Protein AF-A0A0C1R1Z9-F1 (afdb_monomer_lite)

Foldseek 3Di:
DFKWFKWKDFDDPPGDIDGDDIDDDDDDDPCPPPHPPAAAQAQDWDWDDDVQWTKIWGAHPSNQKIKMWIGHHPGDIMIMITGTD

Organism: NCBI:txid1479485

Structure (mmCIF, N/CA/C/O backbone):
data_AF-A0A0C1R1Z9-F1
#
_entry.id   AF-A0A0C1R1Z9-F1
#
loop_
_atom_site.group_PDB
_atom_site.id
_atom_site.type_symbol
_atom_site.label_atom_id
_atom_site.label_alt_id
_atom_site.label_comp_id
_atom_site.label_asym_id
_atom_site.label_entity_id
_atom_site.label_seq_id
_atom_site.pdbx_PDB_ins_code
_atom_site.Cartn_x
_atom_site.Cartn_y
_atom_site.Cartn_z
_atom_site.occupancy
_atom_site.B_iso_or_equiv
_atom_site.auth_seq_id
_atom_site.auth_comp_id
_atom_site.auth_asym_id
_atom_site.auth_atom_id
_atom_site.pdbx_PDB_model_num
ATOM 1 N N . MET A 1 1 ? -10.518 -9.655 5.063 1.00 71.38 1 MET A N 1
ATOM 2 C CA . MET A 1 1 ? -10.220 -9.302 3.657 1.00 71.38 1 MET A CA 1
ATOM 3 C C . MET A 1 1 ? -10.638 -7.862 3.482 1.00 71.38 1 MET A C 1
ATOM 5 O O . MET A 1 1 ? -11.757 -7.546 3.863 1.00 71.38 1 MET A O 1
ATOM 9 N N . THR A 1 2 ? -9.746 -7.018 2.972 1.00 77.31 2 THR A N 1
ATOM 10 C CA . THR A 1 2 ? -9.979 -5.572 2.863 1.00 77.31 2 THR A CA 1
ATOM 11 C C . THR A 1 2 ? -9.763 -5.135 1.422 1.00 77.31 2 THR A C 1
ATOM 13 O O . THR A 1 2 ? -8.760 -5.518 0.815 1.00 77.31 2 THR A O 1
ATOM 16 N N . THR A 1 3 ? -10.696 -4.354 0.879 1.00 84.12 3 THR A N 1
ATOM 17 C CA . THR A 1 3 ? -10.666 -3.885 -0.511 1.00 84.12 3 THR A CA 1
ATOM 18 C C . THR A 1 3 ? -10.426 -2.384 -0.546 1.00 84.12 3 THR A C 1
ATOM 20 O O . THR A 1 3 ? -11.041 -1.630 0.204 1.00 84.12 3 THR A O 1
ATOM 23 N N . TYR A 1 4 ? -9.530 -1.961 -1.430 1.00 83.94 4 TYR A N 1
ATOM 24 C CA . TYR A 1 4 ? -9.179 -0.565 -1.631 1.00 83.94 4 TYR A CA 1
ATOM 25 C C . TYR A 1 4 ? -9.457 -0.146 -3.069 1.00 83.94 4 TYR A C 1
ATOM 27 O O . TYR A 1 4 ? -8.947 -0.773 -4.003 1.00 83.94 4 TYR A O 1
ATOM 35 N N . SER A 1 5 ? -10.165 0.973 -3.237 1.00 91.06 5 SER A N 1
ATOM 36 C CA . SER A 1 5 ? -10.224 1.654 -4.531 1.00 91.06 5 SER A CA 1
ATOM 37 C C . SER A 1 5 ? -8.846 2.238 -4.826 1.00 91.06 5 SER A C 1
ATOM 39 O O . SER A 1 5 ? -8.337 3.045 -4.041 1.00 91.06 5 SER A O 1
ATOM 41 N N . SER A 1 6 ? -8.236 1.835 -5.941 1.00 88.25 6 SER A N 1
ATOM 42 C CA . SER A 1 6 ? -6.831 2.137 -6.218 1.00 88.25 6 SER A CA 1
ATOM 43 C C . SER A 1 6 ? -6.622 3.076 -7.409 1.00 88.25 6 SER A C 1
ATOM 45 O O . SER A 1 6 ? -7.464 3.221 -8.303 1.00 88.25 6 SER A O 1
ATOM 47 N N . GLN A 1 7 ? -5.480 3.762 -7.385 1.00 94.38 7 GLN A N 1
ATOM 48 C CA . GLN A 1 7 ? -4.981 4.566 -8.491 1.00 94.38 7 GLN A CA 1
ATOM 49 C C . GLN A 1 7 ? -3.528 4.200 -8.795 1.00 94.38 7 GLN A C 1
ATOM 51 O O . GLN A 1 7 ? -2.762 3.874 -7.883 1.00 94.38 7 GLN A O 1
ATOM 56 N N . ILE A 1 8 ? -3.149 4.322 -10.067 1.00 92.75 8 ILE A N 1
ATOM 57 C CA . ILE A 1 8 ? -1.814 4.023 -10.593 1.00 92.75 8 ILE A CA 1
ATOM 58 C C . ILE A 1 8 ? -1.171 5.269 -11.217 1.00 92.75 8 ILE A C 1
ATOM 60 O O . ILE A 1 8 ? -1.843 6.073 -11.870 1.00 92.75 8 ILE A O 1
ATOM 64 N N . GLN A 1 9 ? 0.143 5.411 -11.036 1.00 93.50 9 GLN A N 1
ATOM 65 C CA . GLN A 1 9 ? 0.974 6.419 -11.699 1.00 93.50 9 GLN A CA 1
ATOM 66 C C . GLN A 1 9 ? 2.161 5.738 -12.393 1.00 93.50 9 GLN A C 1
ATOM 68 O O . GLN A 1 9 ? 2.893 4.957 -11.778 1.00 93.50 9 GLN A O 1
ATOM 73 N N . PHE A 1 10 ? 2.373 6.051 -13.672 1.00 88.12 10 PHE A N 1
ATOM 74 C CA . PHE A 1 10 ? 3.480 5.541 -14.482 1.00 88.12 10 PHE A CA 1
ATOM 75 C C . PHE A 1 10 ? 4.027 6.636 -15.410 1.00 88.12 10 PHE A C 1
ATOM 77 O O . PHE A 1 10 ? 3.291 7.521 -15.833 1.00 88.12 10 PHE A O 1
ATOM 84 N N . GLY A 1 11 ? 5.320 6.565 -15.744 1.00 83.69 11 GLY A N 1
ATOM 85 C CA . GLY A 1 11 ? 5.981 7.525 -16.643 1.00 83.69 11 GLY A CA 1
ATOM 86 C C . GLY A 1 11 ? 6.696 8.699 -15.959 1.00 83.69 11 GLY A C 1
ATOM 87 O O . GLY A 1 11 ? 7.225 9.554 -16.657 1.00 83.69 11 GLY A O 1
ATOM 88 N N . GLY A 1 12 ? 6.754 8.732 -14.624 1.00 76.81 12 GLY A N 1
ATOM 89 C CA . GLY A 1 12 ? 7.423 9.782 -13.845 1.00 76.81 12 GLY A CA 1
ATOM 90 C C . GLY A 1 12 ? 6.551 10.291 -12.696 1.00 76.81 12 GLY A C 1
ATOM 91 O O . GLY A 1 12 ? 5.358 9.994 -12.648 1.00 76.81 12 GLY A O 1
ATOM 92 N N . LEU A 1 13 ? 7.147 11.042 -11.764 1.00 77.00 13 LEU A N 1
ATOM 93 C CA . LEU A 1 13 ? 6.451 11.550 -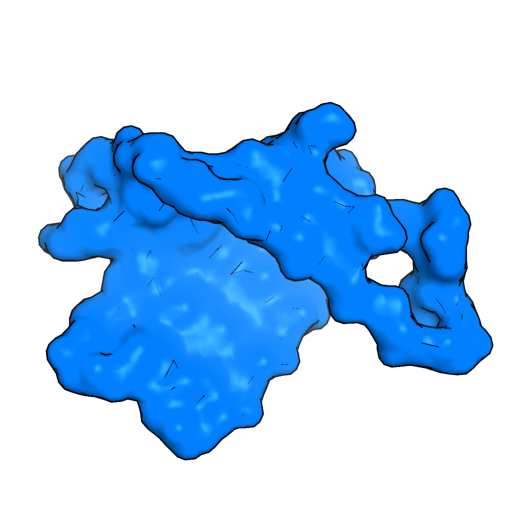10.571 1.00 77.00 13 LEU A CA 1
ATOM 94 C C . LEU A 1 13 ? 5.502 12.723 -10.872 1.00 77.00 13 LEU A C 1
ATOM 96 O O . LEU A 1 13 ? 4.567 12.945 -10.107 1.00 77.00 13 LEU A O 1
ATOM 100 N N . ASP A 1 14 ? 5.695 13.406 -12.003 1.00 86.69 14 ASP A N 1
ATOM 101 C CA . ASP A 1 14 ? 4.897 14.569 -12.425 1.00 86.69 14 ASP A CA 1
ATOM 102 C C . ASP A 1 14 ? 3.692 14.194 -13.310 1.00 86.69 14 ASP A C 1
ATOM 104 O O . ASP A 1 14 ? 3.016 15.055 -13.872 1.00 86.69 14 ASP A O 1
ATOM 108 N N . VAL A 1 15 ? 3.414 12.895 -13.464 1.00 89.44 15 VAL A N 1
ATOM 109 C CA . VAL A 1 15 ? 2.296 12.388 -14.274 1.00 89.44 15 VAL A CA 1
ATOM 110 C C . VAL A 1 15 ? 1.026 12.276 -13.421 1.00 89.44 15 VAL A C 1
ATOM 112 O O . VAL A 1 15 ? 1.087 11.985 -12.228 1.00 89.44 15 VAL A O 1
ATOM 115 N N . LEU A 1 16 ? -0.149 12.482 -14.024 1.00 92.50 16 LEU A N 1
ATOM 116 C CA . LEU A 1 16 ? -1.441 12.312 -13.350 1.00 92.50 16 LEU A CA 1
ATOM 117 C C . LEU A 1 16 ? -1.648 10.876 -12.828 1.00 92.50 16 LEU A C 1
ATOM 119 O O . LEU A 1 16 ? -1.134 9.907 -13.386 1.00 92.50 16 LEU A O 1
ATOM 123 N N . TRP A 1 17 ? -2.447 10.752 -11.767 1.00 92.94 17 TRP A N 1
ATOM 124 C CA . TRP A 1 17 ? -2.932 9.470 -11.256 1.00 92.94 17 TRP A CA 1
ATOM 125 C C . TRP A 1 17 ? -4.173 9.028 -12.029 1.00 92.94 17 TRP A C 1
ATOM 127 O O . TRP A 1 17 ? -5.107 9.812 -12.200 1.00 92.94 17 TRP A O 1
ATOM 137 N N . TYR A 1 18 ? -4.215 7.760 -12.426 1.00 93.6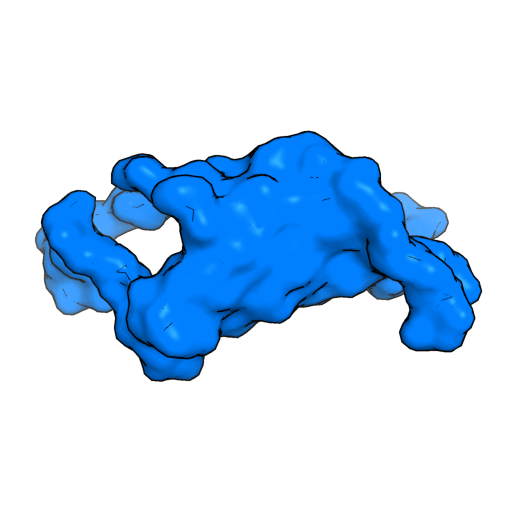9 18 TYR A N 1
ATOM 138 C CA . TYR A 1 18 ? -5.350 7.168 -13.135 1.00 93.69 18 TYR A CA 1
ATOM 139 C C . TYR A 1 18 ? -6.042 6.131 -12.258 1.00 93.69 18 TYR A C 1
ATOM 141 O O . TYR A 1 18 ? -5.391 5.474 -11.448 1.00 93.69 18 TYR A O 1
ATOM 149 N N . LYS A 1 19 ? -7.363 5.976 -12.408 1.00 94.38 19 LYS A N 1
ATOM 150 C CA . LYS A 1 19 ? -8.099 4.881 -11.761 1.00 94.38 19 LYS A CA 1
ATOM 151 C C . LYS A 1 19 ? -7.556 3.540 -12.259 1.00 94.38 19 LYS A C 1
ATOM 153 O O . LYS A 1 19 ? -7.318 3.395 -13.456 1.00 94.38 19 LYS A O 1
ATOM 158 N N . ASP A 1 20 ? -7.399 2.586 -11.349 1.00 93.94 20 ASP A N 1
ATOM 159 C CA . ASP A 1 20 ? -6.934 1.234 -11.656 1.00 93.94 20 ASP A CA 1
ATOM 160 C C . ASP A 1 20 ? -7.855 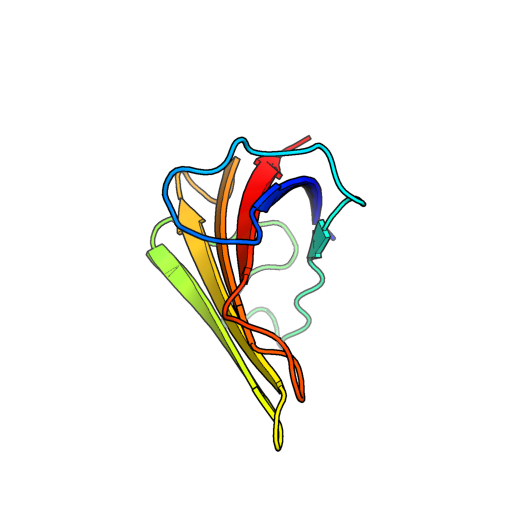0.179 -11.019 1.00 93.94 20 ASP A C 1
ATOM 162 O O . ASP A 1 20 ? -8.867 0.514 -10.393 1.00 93.94 20 ASP A O 1
ATOM 166 N N . ALA A 1 21 ? -7.533 -1.098 -11.219 1.00 88.94 21 ALA A N 1
ATOM 167 C CA . ALA A 1 21 ? -8.195 -2.211 -10.557 1.00 88.94 21 ALA A CA 1
ATOM 168 C C . ALA A 1 21 ? -8.088 -2.102 -9.026 1.00 88.94 21 ALA A C 1
ATOM 170 O O . ALA A 1 21 ? -7.075 -1.653 -8.485 1.00 88.94 21 ALA A O 1
ATOM 171 N N . ASP A 1 22 ? -9.124 -2.547 -8.315 1.00 86.44 22 ASP A N 1
ATOM 172 C CA . ASP A 1 22 ? -9.116 -2.557 -6.853 1.00 86.44 22 ASP A CA 1
ATOM 173 C C . ASP A 1 22 ? -7.963 -3.413 -6.309 1.00 86.44 22 ASP A C 1
ATOM 175 O O . ASP A 1 22 ? -7.641 -4.487 -6.829 1.00 86.44 22 ASP A O 1
ATOM 179 N N . VAL A 1 23 ? -7.354 -2.948 -5.218 1.00 80.25 23 VAL A N 1
ATOM 180 C CA . VAL A 1 23 ? -6.352 -3.722 -4.484 1.00 80.25 23 VAL A CA 1
ATOM 181 C C . VAL A 1 23 ? -7.053 -4.481 -3.371 1.00 80.25 23 VAL A C 1
ATOM 183 O O . VAL A 1 23 ? -7.638 -3.890 -2.465 1.00 80.25 23 VAL A O 1
ATOM 186 N N . VAL A 1 24 ? -6.950 -5.807 -3.420 1.00 79.19 24 VAL A N 1
ATOM 187 C CA . VAL A 1 24 ? -7.429 -6.694 -2.360 1.00 79.19 24 VAL A CA 1
ATOM 188 C C . VAL A 1 24 ? -6.261 -7.072 -1.461 1.00 79.19 24 VAL A C 1
ATOM 190 O O . VAL A 1 24 ? -5.282 -7.673 -1.910 1.00 79.19 24 VAL A O 1
ATOM 193 N N . LEU A 1 25 ? -6.385 -6.755 -0.175 1.00 74.25 25 LEU A N 1
ATOM 194 C CA . LEU A 1 25 ? -5.457 -7.185 0.858 1.00 74.25 25 LEU A CA 1
ATOM 195 C C . LEU A 1 25 ? -6.034 -8.382 1.621 1.00 74.25 25 LEU A C 1
ATOM 197 O O . LEU A 1 25 ? -7.072 -8.299 2.287 1.00 74.25 25 LEU A O 1
ATOM 201 N N . GLU A 1 26 ? -5.312 -9.497 1.560 1.00 74.56 26 GLU A N 1
ATOM 202 C CA . GLU A 1 26 ? -5.555 -10.677 2.382 1.00 74.56 26 GLU A CA 1
ATOM 203 C C . GLU A 1 26 ? -4.268 -11.019 3.138 1.00 74.56 26 GLU A C 1
ATOM 205 O O . GLU A 1 26 ? -3.264 -11.409 2.541 1.00 74.56 26 GLU A O 1
ATOM 210 N N . ILE A 1 27 ? -4.288 -10.854 4.462 1.00 69.19 27 ILE A N 1
ATOM 211 C CA . ILE A 1 27 ? -3.190 -11.265 5.336 1.00 69.19 27 ILE A CA 1
ATOM 212 C C . ILE A 1 27 ? -3.682 -12.444 6.169 1.00 69.19 27 ILE A C 1
ATOM 214 O O . ILE A 1 27 ? -4.642 -12.317 6.923 1.00 69.19 27 ILE A O 1
ATOM 218 N N . LYS A 1 28 ? -3.023 -13.596 6.016 1.00 64.19 28 LYS A N 1
ATOM 219 C CA . LYS A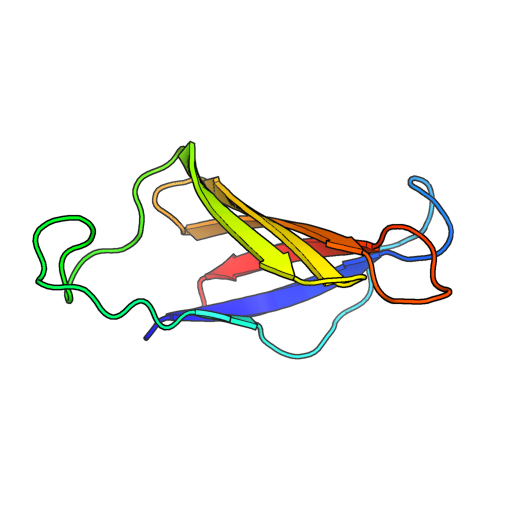 1 28 ? -3.245 -14.790 6.839 1.00 64.19 28 LYS A CA 1
ATOM 220 C C . LYS A 1 28 ? -2.028 -15.011 7.719 1.00 64.19 28 LYS A C 1
ATOM 222 O O . LYS A 1 28 ? -0.912 -15.131 7.221 1.00 64.19 28 LYS A O 1
ATOM 227 N N . ASN A 1 29 ? -2.244 -15.083 9.019 1.00 63.97 29 ASN A N 1
ATOM 228 C CA . ASN A 1 29 ? -1.230 -15.353 10.030 1.00 63.97 29 ASN A CA 1
ATOM 229 C C . ASN A 1 29 ? -1.866 -16.156 11.179 1.00 63.97 29 ASN A C 1
ATOM 231 O O . ASN A 1 29 ? -3.048 -16.490 11.140 1.00 63.97 29 ASN A O 1
ATOM 235 N N . ARG A 1 30 ? -1.093 -16.438 12.231 1.00 62.81 30 ARG A N 1
ATOM 236 C CA . ARG A 1 30 ? -1.595 -17.061 13.467 1.00 62.81 30 ARG A CA 1
ATOM 237 C C . ARG A 1 30 ? -2.418 -16.111 14.352 1.00 62.81 30 ARG A C 1
ATOM 239 O O . ARG A 1 30 ? -2.589 -16.405 15.520 1.00 62.81 30 ARG A O 1
ATOM 246 N N . GLN A 1 31 ? -2.894 -14.983 13.820 1.00 63.12 31 GLN A N 1
ATOM 247 C CA . GLN A 1 31 ? -3.517 -13.868 14.552 1.00 63.12 31 GLN A CA 1
ATOM 248 C C . GLN A 1 31 ? -2.565 -13.056 15.457 1.00 63.12 31 GLN A C 1
ATOM 250 O O . GLN A 1 31 ? -2.911 -11.945 15.835 1.00 63.12 31 GLN A O 1
ATOM 255 N N . ASP A 1 32 ? -1.335 -13.521 15.706 1.00 55.75 32 ASP A N 1
ATOM 256 C CA . ASP A 1 32 ? -0.377 -12.844 16.605 1.00 55.75 32 ASP A CA 1
ATOM 257 C C . ASP A 1 32 ? 0.218 -11.527 16.073 1.00 55.75 32 ASP A C 1
ATOM 259 O O . ASP A 1 32 ? 0.740 -10.723 16.839 1.00 55.75 32 ASP A O 1
ATOM 263 N N . VAL A 1 33 ? 0.201 -11.306 14.754 1.00 60.22 33 VAL A N 1
ATOM 264 C CA . VAL A 1 33 ? 0.866 -10.140 14.124 1.00 60.22 33 VAL A CA 1
ATOM 265 C C . VAL A 1 33 ? -0.146 -9.105 13.627 1.00 60.22 33 VAL A C 1
AT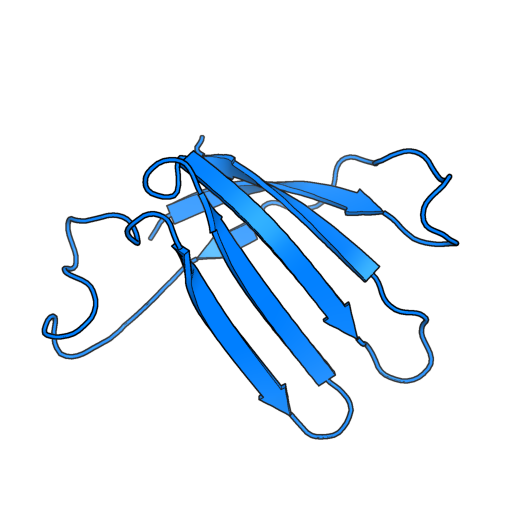OM 267 O O . VAL A 1 33 ? 0.126 -7.912 13.618 1.00 60.22 33 VAL A O 1
ATOM 270 N N . ILE A 1 34 ? -1.309 -9.582 13.192 1.00 62.53 34 ILE A N 1
ATOM 271 C CA . ILE A 1 34 ? -2.436 -8.834 12.628 1.00 62.53 34 ILE A CA 1
ATOM 272 C C . ILE A 1 34 ? -3.686 -9.643 13.002 1.00 62.53 34 ILE A C 1
ATOM 274 O O . ILE A 1 34 ? -3.811 -10.773 12.517 1.00 62.53 34 ILE A O 1
ATOM 278 N N . PRO A 1 35 ? -4.545 -9.134 13.897 1.00 63.69 35 PRO A N 1
ATOM 279 C CA . PRO A 1 35 ? -5.834 -9.741 14.218 1.00 63.69 35 PRO A CA 1
ATOM 280 C C . PRO A 1 35 ? -6.738 -9.862 12.982 1.00 63.69 35 PRO A C 1
ATOM 282 O O . PRO A 1 35 ? -6.650 -9.067 12.050 1.00 63.69 35 PRO A O 1
ATOM 285 N N . TYR A 1 36 ? -7.615 -10.868 12.951 1.00 60.38 36 TYR A N 1
ATOM 286 C CA . TYR A 1 36 ? -8.492 -11.114 11.793 1.00 60.38 36 TYR A CA 1
ATOM 287 C C . TYR A 1 36 ? -9.587 -10.045 11.625 1.00 60.38 36 TYR A C 1
ATOM 289 O O . TYR A 1 36 ? -10.126 -9.871 10.531 1.00 60.38 36 TYR A O 1
ATOM 297 N N . ASP A 1 37 ? -9.920 -9.375 12.724 1.00 65.12 37 ASP A N 1
ATOM 298 C CA . ASP A 1 37 ? -10.965 -8.371 12.882 1.00 65.12 37 ASP A CA 1
ATOM 299 C C . ASP A 1 37 ? -10.408 -6.945 12.930 1.00 65.12 37 ASP A C 1
ATOM 301 O O . ASP A 1 37 ? -11.171 -5.997 13.116 1.00 65.12 37 ASP A O 1
ATOM 305 N N . SER A 1 38 ? -9.097 -6.769 12.736 1.00 65.31 38 SER A N 1
ATOM 306 C CA . SER A 1 38 ? -8.478 -5.453 12.765 1.00 65.31 38 SER A CA 1
ATOM 307 C C . SER A 1 38 ? -7.698 -5.135 11.496 1.00 65.31 38 SER A C 1
ATOM 309 O O . SER A 1 38 ? -7.098 -5.972 10.819 1.00 65.31 38 SER A O 1
ATOM 311 N N . VAL A 1 39 ? -7.762 -3.859 11.148 1.00 72.25 39 VAL A N 1
ATOM 312 C CA . VAL A 1 39 ? -6.988 -3.259 10.072 1.00 72.25 39 VAL A CA 1
ATOM 313 C C . VAL A 1 39 ? -5.529 -3.080 10.507 1.00 72.25 39 VAL A C 1
ATOM 315 O O . VAL A 1 39 ? -5.269 -2.865 11.694 1.00 72.25 39 VAL A O 1
ATOM 318 N N . PRO A 1 40 ? -4.557 -3.136 9.575 1.00 75.06 40 PRO A N 1
ATOM 319 C CA . PRO A 1 40 ? -3.176 -2.788 9.886 1.00 75.06 40 PRO A CA 1
ATOM 320 C C . PRO A 1 40 ? -3.080 -1.421 10.575 1.00 75.06 40 PRO A C 1
ATOM 322 O O . PRO A 1 40 ? -3.655 -0.435 10.114 1.00 75.06 40 PRO A O 1
ATOM 325 N N . ALA A 1 41 ? -2.322 -1.333 11.667 1.00 78.31 41 ALA A N 1
ATOM 326 C CA . ALA A 1 41 ? -2.078 -0.048 12.314 1.00 78.31 41 ALA A CA 1
ATOM 327 C C . ALA A 1 41 ? -1.326 0.906 11.367 1.00 78.31 41 ALA A C 1
ATOM 329 O O . ALA A 1 41 ? -0.570 0.464 10.489 1.00 78.31 41 ALA A O 1
ATOM 330 N N . THR A 1 42 ? -1.492 2.216 11.562 1.00 83.38 42 THR A N 1
ATOM 331 C CA . THR A 1 42 ? -0.685 3.237 10.873 1.00 83.38 42 THR A CA 1
ATOM 332 C C . THR A 1 42 ? 0.806 2.920 10.981 1.00 83.38 42 THR A C 1
ATOM 334 O O . THR A 1 42 ? 1.307 2.587 12.052 1.00 83.38 42 THR A O 1
ATOM 337 N N . GLY A 1 43 ? 1.523 3.031 9.864 1.00 82.69 43 GLY A N 1
ATOM 338 C CA . GLY A 1 43 ? 2.945 2.711 9.781 1.00 82.69 43 GLY A CA 1
ATOM 339 C C . GLY A 1 43 ? 3.243 1.234 9.518 1.00 82.69 43 GLY A C 1
ATOM 340 O O . GLY A 1 43 ? 4.409 0.894 9.326 1.00 82.69 43 GLY A O 1
ATOM 341 N N . THR A 1 44 ? 2.235 0.355 9.445 1.00 82.88 44 THR A N 1
ATOM 342 C CA . THR A 1 44 ? 2.452 -1.037 9.020 1.00 82.88 44 THR A CA 1
ATOM 343 C C . THR A 1 44 ? 3.033 -1.068 7.608 1.00 82.88 44 THR A C 1
ATOM 345 O O . THR A 1 44 ? 2.521 -0.408 6.700 1.00 82.88 44 THR A O 1
ATOM 348 N N . VAL A 1 45 ? 4.091 -1.860 7.414 1.00 85.00 45 VAL A N 1
ATOM 349 C CA . VAL A 1 45 ? 4.757 -2.036 6.120 1.00 85.00 45 VAL A CA 1
ATOM 350 C C . VAL A 1 45 ? 4.690 -3.496 5.693 1.00 85.00 45 VAL A C 1
ATOM 352 O O . VAL A 1 45 ? 5.148 -4.382 6.410 1.00 85.00 45 VAL A O 1
ATOM 355 N N . VAL A 1 46 ? 4.192 -3.740 4.483 1.00 82.31 46 VAL A N 1
ATOM 356 C CA . VAL A 1 46 ? 4.259 -5.046 3.821 1.00 82.31 46 VAL A CA 1
ATOM 357 C C . VAL A 1 46 ? 5.285 -4.964 2.700 1.00 82.31 46 VAL A C 1
ATOM 359 O O . VAL A 1 46 ? 5.153 -4.162 1.776 1.00 82.31 46 VAL A O 1
ATOM 362 N N . ILE A 1 47 ? 6.316 -5.803 2.777 1.00 82.00 47 ILE A N 1
ATOM 363 C CA . ILE A 1 47 ? 7.344 -5.925 1.742 1.00 82.00 47 ILE A CA 1
ATOM 364 C C . ILE A 1 47 ? 7.195 -7.286 1.078 1.00 82.00 47 ILE A C 1
ATOM 366 O O . ILE A 1 47 ? 7.160 -8.318 1.746 1.00 82.00 47 ILE A O 1
ATOM 370 N N . ARG A 1 48 ? 7.146 -7.293 -0.252 1.00 76.88 48 ARG A N 1
ATOM 371 C CA . ARG A 1 48 ? 7.203 -8.512 -1.051 1.00 76.88 48 ARG A CA 1
ATOM 372 C C . ARG A 1 48 ? 8.401 -8.438 -1.977 1.00 76.88 48 ARG A C 1
ATOM 374 O O . ARG A 1 48 ? 8.419 -7.615 -2.887 1.00 76.88 48 ARG A O 1
ATOM 381 N N . SER A 1 49 ? 9.343 -9.351 -1.791 1.00 78.94 49 SER A N 1
ATOM 382 C CA . SER A 1 49 ? 10.512 -9.483 -2.659 1.00 78.94 49 SER A CA 1
ATOM 383 C C . SER A 1 49 ? 10.459 -10.812 -3.406 1.00 78.94 49 SER A C 1
ATOM 385 O O . SER A 1 49 ? 10.270 -11.870 -2.806 1.00 78.94 49 SER A O 1
ATOM 387 N N . ARG A 1 50 ? 10.601 -10.765 -4.730 1.00 72.62 50 ARG A N 1
ATOM 388 C CA . ARG A 1 50 ? 10.778 -11.922 -5.620 1.00 72.62 50 ARG A CA 1
ATOM 389 C C . ARG A 1 50 ? 11.854 -11.584 -6.653 1.00 72.62 50 ARG A C 1
ATOM 391 O O . ARG A 1 50 ? 12.028 -10.401 -6.953 1.00 72.62 50 ARG A O 1
ATOM 398 N N . PRO A 1 51 ? 12.524 -12.581 -7.261 1.00 65.12 51 PRO A N 1
ATOM 399 C CA . PRO A 1 51 ? 13.417 -12.326 -8.386 1.00 65.12 51 PRO A CA 1
ATOM 400 C C . PRO A 1 51 ? 12.681 -11.498 -9.452 1.00 65.12 51 PRO A C 1
ATOM 402 O O . PRO A 1 51 ? 11.673 -11.936 -10.010 1.00 65.12 51 PRO A O 1
ATOM 405 N N . ASN A 1 52 ? 13.148 -10.266 -9.666 1.00 65.50 52 ASN A N 1
ATOM 406 C CA . ASN A 1 52 ? 12.621 -9.276 -10.616 1.00 65.50 52 ASN A CA 1
ATOM 407 C C . ASN A 1 52 ? 11.222 -8.695 -10.318 1.00 65.50 52 ASN A C 1
ATOM 409 O O . ASN A 1 52 ? 10.641 -8.045 -11.188 1.00 65.50 52 ASN A O 1
ATOM 413 N N . ARG A 1 53 ? 10.655 -8.915 -9.123 1.00 76.12 53 ARG A N 1
ATOM 414 C CA . ARG A 1 53 ? 9.355 -8.351 -8.718 1.00 76.12 53 ARG A CA 1
ATOM 415 C C . ARG A 1 53 ? 9.389 -7.951 -7.254 1.00 76.12 53 ARG A C 1
ATOM 417 O O . ARG A 1 53 ? 9.254 -8.803 -6.379 1.00 76.12 53 ARG A O 1
ATOM 424 N N . ASN A 1 54 ? 9.524 -6.658 -7.005 1.00 83.44 54 ASN A N 1
ATOM 425 C CA . ASN A 1 54 ? 9.562 -6.117 -5.652 1.00 83.44 54 ASN A CA 1
ATOM 426 C C . ASN A 1 54 ? 8.377 -5.182 -5.441 1.00 83.44 54 ASN A C 1
ATOM 428 O O . ASN A 1 54 ? 8.001 -4.449 -6.353 1.00 83.44 54 ASN A O 1
ATOM 432 N N . GLY A 1 55 ? 7.799 -5.218 -4.247 1.00 84.25 55 GLY A N 1
ATOM 433 C CA . GLY A 1 55 ? 6.729 -4.322 -3.846 1.00 84.25 55 GLY A CA 1
ATOM 434 C C . GLY A 1 55 ? 6.848 -3.934 -2.381 1.00 84.25 55 GLY A C 1
ATOM 435 O O . GLY A 1 55 ? 7.263 -4.744 -1.549 1.00 84.25 55 GLY A O 1
ATOM 436 N N . ARG A 1 56 ? 6.474 -2.697 -2.072 1.00 87.81 56 ARG A N 1
ATOM 437 C CA . ARG A 1 56 ? 6.382 -2.175 -0.708 1.00 87.81 56 ARG A CA 1
ATOM 438 C C . ARG A 1 56 ? 5.056 -1.450 -0.563 1.00 87.81 56 ARG A C 1
ATOM 440 O O . ARG A 1 56 ? 4.767 -0.587 -1.379 1.00 87.81 56 ARG A O 1
ATOM 447 N N . ILE A 1 57 ? 4.292 -1.782 0.469 1.00 87.19 57 ILE A N 1
ATOM 448 C CA . ILE A 1 57 ? 3.035 -1.122 0.830 1.00 87.19 57 ILE A CA 1
ATOM 449 C C . ILE A 1 57 ? 3.199 -0.560 2.237 1.00 87.19 57 ILE A C 1
ATOM 451 O O . ILE A 1 57 ? 3.647 -1.282 3.126 1.00 87.19 57 ILE A O 1
ATOM 455 N N . THR A 1 58 ? 2.836 0.702 2.429 1.00 90.12 58 THR A N 1
ATOM 456 C CA . THR A 1 58 ? 2.795 1.378 3.727 1.00 90.12 58 THR A CA 1
ATOM 457 C C . THR A 1 58 ? 1.364 1.825 3.995 1.00 90.12 58 THR A C 1
ATOM 459 O O . THR A 1 58 ? 0.771 2.507 3.157 1.00 90.12 58 THR A O 1
ATOM 462 N N . PHE A 1 59 ? 0.822 1.452 5.152 1.00 88.19 59 PHE A N 1
ATOM 463 C CA . PHE A 1 59 ? -0.528 1.820 5.578 1.00 88.19 59 PHE A CA 1
ATOM 464 C C . PHE A 1 59 ? -0.520 3.075 6.454 1.00 88.19 59 PHE A C 1
ATOM 466 O O . PHE A 1 59 ? 0.365 3.261 7.291 1.00 88.19 59 PHE A O 1
ATOM 473 N N . PHE A 1 60 ? -1.534 3.915 6.277 1.00 87.06 60 PHE A N 1
ATOM 474 C CA . PHE A 1 60 ? -1.757 5.168 6.996 1.00 87.06 60 PHE A CA 1
ATOM 475 C C . PHE A 1 60 ? -3.187 5.213 7.534 1.00 87.06 60 PHE A C 1
ATOM 477 O O . PHE A 1 60 ? -4.041 4.445 7.089 1.00 87.06 60 PHE A O 1
ATOM 484 N N . ASP A 1 61 ? -3.438 6.103 8.491 1.00 87.00 61 ASP A N 1
ATOM 485 C CA . ASP A 1 61 ? -4.770 6.382 9.038 1.00 87.00 61 ASP A CA 1
ATOM 486 C C . ASP A 1 61 ? -5.532 5.120 9.481 1.00 87.00 61 ASP A C 1
ATOM 488 O O . ASP A 1 61 ? -6.708 4.943 9.168 1.00 87.00 61 ASP A O 1
ATOM 492 N N . ASN A 1 62 ? -4.844 4.213 10.184 1.00 83.75 62 ASN A N 1
ATOM 493 C CA . ASN A 1 62 ? -5.341 2.888 10.581 1.00 83.75 62 ASN A CA 1
ATOM 494 C C . ASN A 1 62 ? -5.825 2.067 9.376 1.00 83.75 62 ASN A C 1
ATOM 496 O O . ASN A 1 62 ? -6.923 1.527 9.358 1.00 83.75 62 ASN A O 1
ATOM 500 N N . ALA A 1 63 ? -4.996 2.042 8.335 1.00 82.00 63 ALA A N 1
ATOM 501 C CA . ALA A 1 63 ? -5.263 1.443 7.034 1.00 82.00 63 ALA A CA 1
ATOM 502 C C . ALA A 1 63 ? -6.502 1.973 6.293 1.00 82.00 63 ALA A C 1
ATOM 504 O O . ALA A 1 63 ? -6.964 1.295 5.374 1.00 82.00 63 ALA A O 1
ATOM 505 N N . ASN A 1 64 ? -6.991 3.181 6.604 1.00 86.94 64 ASN A N 1
ATOM 506 C CA . ASN A 1 64 ? -7.925 3.893 5.722 1.00 86.94 64 ASN A CA 1
ATOM 507 C C . ASN A 1 64 ? -7.255 4.359 4.424 1.00 86.94 64 ASN A C 1
ATOM 509 O O . ASN A 1 64 ? -7.937 4.598 3.429 1.00 86.94 64 ASN A O 1
ATOM 513 N N . ALA A 1 65 ? -5.925 4.465 4.414 1.00 87.75 65 ALA A N 1
ATOM 514 C CA . ALA A 1 65 ? -5.154 4.797 3.228 1.00 87.75 65 ALA A CA 1
ATOM 515 C C . ALA A 1 65 ? -3.870 3.964 3.133 1.00 87.75 65 ALA A C 1
ATOM 517 O O . ALA A 1 65 ? -3.322 3.506 4.139 1.00 87.75 65 ALA A O 1
ATOM 518 N N . PHE A 1 66 ? -3.352 3.797 1.917 1.00 91.12 66 PHE A N 1
ATOM 519 C CA . PHE A 1 66 ? -2.013 3.253 1.698 1.00 91.12 66 PHE A CA 1
ATOM 520 C C . PHE A 1 66 ? -1.265 3.994 0.588 1.00 91.12 66 PHE A C 1
ATOM 522 O O . PHE A 1 66 ? -1.865 4.528 -0.347 1.00 91.12 66 PHE A O 1
ATOM 529 N N . LEU A 1 67 ? 0.066 3.946 0.667 1.00 90.62 67 LEU A N 1
ATOM 530 C CA . LEU A 1 67 ? 0.972 4.236 -0.443 1.00 90.62 67 LEU A CA 1
ATOM 531 C C . LEU A 1 67 ? 1.827 3.008 -0.710 1.00 90.62 67 LEU A C 1
ATOM 533 O O . LEU A 1 67 ? 2.300 2.352 0.219 1.00 90.62 67 LEU A O 1
ATOM 537 N N . ALA A 1 68 ? 2.045 2.703 -1.978 1.00 88.75 68 ALA A N 1
ATOM 538 C CA . ALA A 1 68 ? 2.839 1.564 -2.375 1.00 88.75 68 ALA A CA 1
ATOM 539 C C . ALA A 1 68 ? 3.687 1.850 -3.609 1.00 88.75 68 ALA A C 1
ATOM 541 O O . ALA A 1 68 ? 3.405 2.745 -4.403 1.00 88.75 68 ALA A O 1
ATOM 542 N N . SER A 1 69 ? 4.733 1.054 -3.772 1.00 89.00 69 SER A N 1
ATOM 543 C CA . SER A 1 69 ? 5.539 1.020 -4.982 1.00 89.00 69 SER A CA 1
ATOM 544 C C . SER A 1 69 ? 5.713 -0.414 -5.452 1.00 89.00 69 SER A C 1
ATOM 546 O O . SER A 1 69 ? 5.770 -1.345 -4.642 1.00 89.00 69 SER A O 1
ATOM 548 N N . ALA A 1 70 ? 5.788 -0.598 -6.767 1.00 85.12 70 ALA A N 1
ATOM 549 C CA . ALA A 1 70 ? 6.083 -1.884 -7.373 1.00 85.12 70 ALA A CA 1
ATOM 550 C C . ALA A 1 70 ? 7.070 -1.734 -8.528 1.00 85.12 70 ALA A C 1
ATOM 552 O O . ALA A 1 70 ? 6.998 -0.800 -9.326 1.00 85.12 70 ALA A O 1
ATOM 553 N N . GLN A 1 71 ? 7.968 -2.706 -8.631 1.00 83.38 71 GLN A N 1
ATOM 554 C CA . GLN A 1 71 ? 8.913 -2.845 -9.725 1.00 83.38 71 GLN A CA 1
ATOM 555 C C . GLN A 1 71 ? 8.608 -4.141 -10.474 1.00 83.38 71 GLN A C 1
ATOM 557 O O . GLN A 1 71 ? 8.644 -5.225 -9.885 1.00 83.38 71 GLN A O 1
ATOM 562 N N . PHE A 1 72 ? 8.327 -4.030 -11.773 1.00 79.00 72 PHE A N 1
ATOM 563 C CA . PHE A 1 72 ? 8.074 -5.172 -12.656 1.00 79.00 72 PHE A CA 1
ATOM 564 C C . PHE A 1 72 ? 9.264 -5.416 -13.599 1.00 79.00 72 PHE A C 1
ATOM 566 O O . PHE A 1 72 ? 10.015 -4.476 -13.881 1.00 79.00 72 PHE A O 1
ATOM 573 N N . PRO A 1 73 ? 9.444 -6.645 -14.124 1.00 78.88 73 PRO A N 1
ATOM 574 C CA . PRO A 1 73 ? 10.508 -6.936 -15.081 1.00 78.88 73 PRO A CA 1
ATOM 575 C C . PRO A 1 73 ? 10.385 -6.058 -16.334 1.00 78.88 73 PRO A C 1
ATOM 577 O O . PRO A 1 73 ? 9.325 -6.016 -16.958 1.00 78.88 73 PRO A O 1
ATOM 580 N N . GLY A 1 74 ? 11.462 -5.356 -16.696 1.00 80.81 74 GLY A N 1
ATOM 581 C CA . GLY A 1 74 ? 11.517 -4.522 -17.904 1.00 80.81 74 GLY A CA 1
ATOM 582 C C . GLY A 1 74 ? 10.619 -3.276 -17.890 1.00 80.81 74 GLY A C 1
ATOM 583 O O . GLY A 1 74 ? 10.381 -2.698 -18.948 1.00 80.81 74 GLY A O 1
ATOM 584 N N . LYS A 1 75 ? 10.091 -2.862 -16.729 1.00 80.19 75 LYS A N 1
ATOM 585 C CA . LYS A 1 75 ? 9.296 -1.629 -16.563 1.00 80.19 75 LYS A CA 1
ATOM 586 C C . LYS A 1 75 ? 10.002 -0.645 -15.631 1.00 80.19 75 LYS A C 1
ATOM 588 O O . LYS A 1 75 ? 10.909 -1.032 -14.906 1.00 80.19 75 LYS A O 1
ATOM 593 N N . GLY A 1 76 ? 9.590 0.621 -15.643 1.00 80.25 76 GLY A N 1
ATOM 594 C CA . GLY A 1 76 ? 9.987 1.579 -14.607 1.00 80.25 76 GLY A CA 1
ATOM 595 C C . GLY A 1 76 ? 9.313 1.280 -13.264 1.00 80.25 76 GLY A C 1
ATOM 596 O O . GLY A 1 76 ? 8.413 0.438 -13.189 1.00 80.25 76 GLY A O 1
ATOM 597 N N . LEU A 1 77 ? 9.741 1.983 -12.216 1.00 83.94 77 LEU A N 1
ATOM 598 C CA . LEU A 1 77 ? 9.068 1.964 -10.920 1.00 83.94 77 LEU A CA 1
ATOM 599 C C . LEU A 1 77 ? 7.651 2.536 -11.069 1.00 83.94 77 LEU A C 1
ATOM 601 O O . LEU A 1 77 ? 7.459 3.560 -11.724 1.00 83.94 77 LEU A O 1
ATOM 605 N N . VAL A 1 78 ? 6.675 1.878 -10.452 1.00 86.38 78 VAL A N 1
ATOM 606 C CA . VAL A 1 78 ? 5.266 2.290 -10.458 1.00 86.38 78 VAL A CA 1
ATOM 607 C C . VAL A 1 78 ? 4.832 2.619 -9.036 1.00 86.38 78 VAL A C 1
ATOM 609 O O . VAL A 1 78 ? 5.183 1.892 -8.102 1.00 86.38 78 VAL A O 1
ATOM 612 N N . GLY A 1 79 ? 4.066 3.698 -8.879 1.00 87.62 79 GLY A N 1
ATOM 613 C CA . GLY A 1 79 ? 3.421 4.079 -7.624 1.00 87.62 79 GLY A CA 1
ATOM 614 C C . GLY A 1 79 ? 1.953 3.653 -7.589 1.00 87.62 79 GLY A C 1
ATOM 615 O O . GLY A 1 79 ? 1.255 3.741 -8.598 1.00 87.62 79 GLY A O 1
ATOM 616 N N . TYR A 1 80 ? 1.490 3.229 -6.414 1.00 88.81 80 TYR A N 1
ATOM 617 C CA . TYR A 1 80 ? 0.089 2.935 -6.120 1.00 88.81 80 TYR A CA 1
ATOM 618 C C . TYR A 1 80 ? -0.351 3.704 -4.881 1.00 88.81 80 TYR A C 1
ATOM 620 O O . TYR A 1 80 ? 0.414 3.863 -3.926 1.00 88.81 80 TYR A O 1
ATOM 628 N N . ARG A 1 81 ? -1.611 4.125 -4.870 1.00 92.00 81 ARG A N 1
ATOM 629 C CA . ARG A 1 81 ? -2.280 4.616 -3.666 1.00 92.00 81 ARG A CA 1
ATOM 630 C C . ARG A 1 81 ? -3.713 4.126 -3.639 1.00 92.00 81 ARG A C 1
ATOM 632 O O . ARG A 1 81 ? -4.300 3.886 -4.695 1.00 92.00 81 ARG A O 1
ATOM 639 N N . GLY A 1 82 ? -4.279 4.014 -2.450 1.00 87.56 82 GLY A N 1
ATOM 640 C CA . GLY A 1 82 ? -5.676 3.641 -2.309 1.00 87.56 82 GLY A CA 1
ATOM 641 C C . GLY A 1 82 ? -6.277 4.126 -1.009 1.00 87.56 8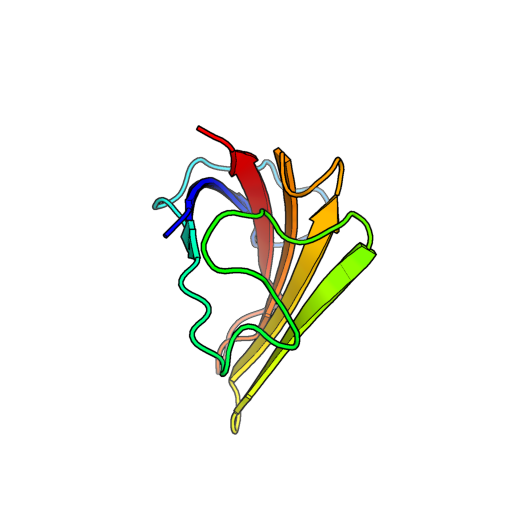2 GLY A C 1
ATOM 642 O O . GLY A 1 82 ? -5.559 4.411 -0.048 1.00 87.56 82 GLY A O 1
ATOM 643 N N . GLN A 1 83 ? -7.601 4.217 -1.023 1.00 88.38 83 GLN A N 1
ATOM 644 C CA . GLN A 1 83 ? -8.420 4.493 0.149 1.00 88.38 83 GLN A CA 1
ATOM 645 C C . GLN A 1 83 ? -9.377 3.332 0.394 1.00 88.38 83 GLN A C 1
ATOM 647 O O . GLN A 1 83 ? -9.791 2.648 -0.550 1.00 88.38 83 GLN A O 1
ATOM 652 N N . LEU A 1 84 ? -9.642 3.080 1.673 1.00 84.19 84 LEU A N 1
ATOM 653 C CA . LEU A 1 84 ? -10.578 2.059 2.119 1.00 84.19 84 LEU A CA 1
ATOM 654 C C . LEU A 1 84 ? -11.977 2.373 1.571 1.00 84.19 84 LEU A C 1
ATOM 656 O O . LEU A 1 84 ? -12.373 3.540 1.538 1.00 84.19 84 LEU A O 1
ATOM 660 N N . GLN A 1 85 ? -12.674 1.338 1.100 1.00 75.44 85 GLN A N 1
ATOM 661 C CA . GLN A 1 85 ? -14.080 1.427 0.692 1.00 75.44 85 GLN A CA 1
ATOM 662 C C . GLN A 1 85 ? -15.025 1.313 1.887 1.00 75.44 85 GLN A C 1
ATOM 664 O O . GLN A 1 85 ? -14.707 0.535 2.816 1.00 75.44 85 GLN A O 1
#

Secondary structure (DSSP, 8-state):
-EEEEEEEE-S-TTSPPEE-PPEEE---SSSSSS-TTSPPPTT-EEEEEETTEEEEEEEETTTTEEEEEEE-TTS-EEEEEEEE-

InterPro domains:
  IPR040964 OAA-family lectin sugar binding domain [PF17882] (3-84)

pLDDT: mean 80.96, std 9.59, range [55.75, 94.38]

Sequence (85 aa):
MTTYSSQIQFGGLDVLWYKDADVVLEIKNRQDVIPYDSVPATGTVVIRSRPNRNGRITFFDNANAFLASAQFPGKGLVGYRGQLQ

Radius of gyration: 13.51 Å; chains: 1; bounding box: 28×32×34 Å